Protein AF-A0A9X2S427-F1 (afdb_monomer)

Radius of gyration: 18.19 Å; Cα contacts (8 Å, |Δi|>4): 62; chains: 1; bounding box: 43×26×56 Å

Sequence (117 aa):
MFERLLYLNNIIGIVLLGLLGSIPMTELGMVVDIMRPLLVWDNPQKAMKENLNVFFSMGIGLAYISLISLIVYYCISRLRLNVNIIYFIVSTIFILSSYLIFVWLKKLCASQFINIE

Nearest PDB structures (foldseek):
  3lg7-assembly1_C  TM=3.483E-01  e=7.170E+00  synthetic construct
  6suf-assembly1_E  TM=2.689E-01  e=7.170E+00  Photorhabdus luminescens

Secondary structure (DSSP, 8-state):
-GGG--SHHHHHHHHHHHHHHHHHHHHHHHHHHHHS-----SSHHHHHHS-THHHHHHHHHHHHHHHHHHHHHHHHHTS---HHHHHHHHHHHHHHHHHHHHHHHHHHHHHHHHHH-

pLDDT: mean 90.56, std 10.52, range [47.44, 98.5]

Solvent-accessible surface area (backbone atoms only — not comparable to full-atom values): 6640 Å² total; per-residue (Å²): 128,78,86,74,61,86,42,72,70,48,53,53,50,51,52,53,46,51,57,48,48,44,52,38,49,50,50,51,34,50,45,42,41,66,76,58,64,81,81,83,64,98,45,77,60,48,64,73,75,65,43,61,51,59,59,54,27,50,52,53,43,50,53,53,54,48,53,52,49,51,52,52,48,44,39,49,76,74,67,62,55,56,68,72,57,51,52,53,54,52,48,50,50,32,55,52,47,28,55,53,50,52,60,49,43,54,53,50,52,56,55,48,53,65,75,71,108

Mean predicted aligned error: 5.17 Å

Structure (mmCIF, N/CA/C/O backbone):
data_AF-A0A9X2S427-F1
#
_entry.id   AF-A0A9X2S427-F1
#
loop_
_atom_site.group_PDB
_atom_site.id
_atom_site.type_symbol
_atom_site.label_atom_id
_atom_site.label_alt_id
_atom_site.label_comp_id
_atom_site.label_asym_id
_atom_site.label_entity_id
_atom_site.label_seq_id
_atom_site.pdbx_PDB_ins_code
_atom_site.Cartn_x
_atom_site.Cartn_y
_atom_site.Cartn_z
_atom_site.occupancy
_atom_site.B_iso_or_equiv
_atom_site.auth_seq_id
_atom_site.auth_comp_id
_atom_site.auth_asym_id
_atom_site.auth_atom_id
_atom_site.pdbx_PDB_model_num
ATOM 1 N N . MET A 1 1 ? -9.547 5.145 27.247 1.00 47.44 1 MET A N 1
ATOM 2 C CA . MET A 1 1 ? -9.904 4.838 25.837 1.00 47.44 1 MET A CA 1
ATOM 3 C C . MET A 1 1 ? -8.957 3.811 25.207 1.00 47.44 1 MET A C 1
ATOM 5 O O . MET A 1 1 ? -9.445 2.961 24.480 1.00 47.44 1 MET A O 1
ATOM 9 N N . PHE A 1 2 ? -7.651 3.832 25.521 1.00 48.06 2 PHE A N 1
ATOM 10 C CA . PHE A 1 2 ? -6.655 2.868 25.013 1.00 48.06 2 PHE A CA 1
ATOM 11 C C . PHE A 1 2 ? -6.786 1.437 25.579 1.00 48.06 2 PHE A C 1
ATOM 13 O O . PHE A 1 2 ? -6.459 0.469 24.904 1.00 48.06 2 PHE A O 1
ATOM 20 N N . GLU A 1 3 ? -7.330 1.275 26.787 1.00 51.69 3 GLU A N 1
ATOM 21 C CA . GLU A 1 3 ? -7.330 -0.027 27.482 1.00 51.69 3 GLU A CA 1
ATOM 22 C C . GLU A 1 3 ? -8.352 -1.059 26.965 1.00 51.69 3 GLU A C 1
ATOM 24 O O . GLU A 1 3 ? -8.326 -2.213 27.374 1.00 51.69 3 GLU A O 1
ATOM 29 N N . ARG A 1 4 ? -9.229 -0.694 26.016 1.00 56.25 4 ARG A N 1
ATOM 30 C CA . ARG A 1 4 ? -10.208 -1.623 25.408 1.00 56.25 4 ARG A CA 1
ATOM 31 C C . ARG A 1 4 ? -9.687 -2.373 24.169 1.00 56.25 4 ARG A C 1
ATOM 33 O O . ARG A 1 4 ? -10.463 -3.060 23.510 1.00 56.25 4 ARG A O 1
ATOM 40 N N . LEU A 1 5 ? -8.407 -2.238 23.813 1.00 56.97 5 LEU A N 1
ATOM 41 C CA . LEU A 1 5 ? -7.854 -2.783 22.563 1.00 56.97 5 LEU A CA 1
ATOM 42 C C . LEU A 1 5 ? -7.583 -4.301 22.590 1.00 56.97 5 LEU A C 1
ATOM 44 O O . LEU A 1 5 ? -7.510 -4.905 21.525 1.00 56.97 5 LEU A O 1
ATOM 48 N N . LEU A 1 6 ? -7.532 -4.940 23.763 1.00 61.59 6 LEU A N 1
ATOM 49 C CA . LEU A 1 6 ? -7.104 -6.339 23.943 1.00 61.59 6 LEU A CA 1
ATOM 50 C C . LEU A 1 6 ? -8.257 -7.364 23.997 1.00 61.59 6 LEU A C 1
ATOM 52 O O . LEU A 1 6 ? -8.223 -8.309 24.779 1.00 61.59 6 LEU A O 1
ATOM 56 N N . TYR A 1 7 ? -9.290 -7.200 23.169 1.00 78.50 7 TYR A N 1
ATOM 57 C CA . TYR A 1 7 ? -10.277 -8.267 22.956 1.00 78.50 7 TYR A CA 1
ATOM 58 C C . TYR A 1 7 ? -9.893 -9.107 21.738 1.00 78.50 7 TYR A C 1
ATOM 60 O O . TYR A 1 7 ? -9.413 -8.568 20.741 1.00 78.50 7 TYR A O 1
ATOM 68 N N . LEU A 1 8 ? -10.168 -10.415 21.786 1.00 81.81 8 LEU A N 1
ATOM 69 C CA . LEU A 1 8 ? -9.881 -11.354 20.693 1.00 81.81 8 LEU A CA 1
ATOM 70 C C . LEU A 1 8 ? -10.420 -10.860 19.337 1.00 81.81 8 LEU A C 1
ATOM 72 O O . LEU A 1 8 ? -9.729 -10.939 18.325 1.00 81.81 8 LEU A O 1
ATOM 76 N N . ASN A 1 9 ? -11.612 -10.255 19.333 1.00 81.75 9 ASN A N 1
ATOM 77 C CA . ASN A 1 9 ? -12.234 -9.693 18.131 1.00 81.75 9 ASN A CA 1
ATOM 78 C C . ASN A 1 9 ? -11.394 -8.576 17.487 1.00 81.75 9 ASN A C 1
ATOM 80 O O . ASN A 1 9 ? -11.335 -8.485 16.263 1.00 81.75 9 ASN A O 1
ATOM 84 N N . ASN A 1 10 ? -10.716 -7.749 18.290 1.00 86.75 10 ASN A N 1
ATOM 85 C CA . ASN A 1 10 ? -9.849 -6.690 17.773 1.00 86.75 10 ASN A CA 1
ATOM 86 C C . ASN A 1 10 ? -8.567 -7.273 17.180 1.00 86.75 10 ASN A C 1
ATOM 88 O O . ASN A 1 10 ? -8.123 -6.810 16.137 1.00 86.75 10 ASN A O 1
ATOM 92 N N . ILE A 1 11 ? -7.997 -8.306 17.809 1.00 89.00 11 ILE A N 1
ATOM 93 C CA . ILE A 1 11 ? -6.812 -8.999 17.284 1.00 89.00 11 ILE A CA 1
ATOM 94 C C . ILE A 1 11 ? -7.126 -9.581 15.905 1.00 89.00 11 ILE A C 1
ATOM 96 O O . ILE A 1 11 ? -6.397 -9.320 14.950 1.00 89.00 11 ILE A O 1
ATOM 100 N N . ILE A 1 12 ? -8.247 -10.296 15.779 1.00 90.31 12 ILE A N 1
ATOM 101 C CA . ILE A 1 12 ? -8.703 -10.850 14.497 1.00 90.31 12 ILE A CA 1
ATOM 102 C C . ILE A 1 12 ? -8.912 -9.727 13.474 1.00 90.31 12 ILE A C 1
ATOM 104 O O . ILE A 1 12 ? -8.424 -9.824 12.351 1.00 90.31 12 ILE A O 1
ATOM 108 N N . GLY A 1 1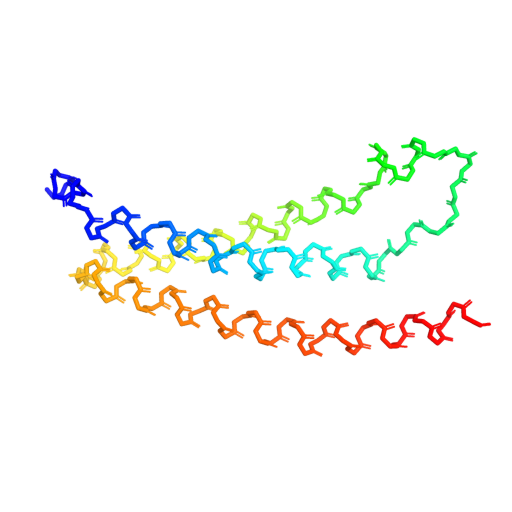3 ? -9.578 -8.636 13.866 1.00 90.62 13 GLY A N 1
ATOM 109 C CA . GLY A 1 13 ? -9.799 -7.482 12.993 1.00 90.62 13 GLY A CA 1
ATOM 110 C C . GLY A 1 13 ? -8.500 -6.854 12.482 1.00 90.62 13 GLY A C 1
ATOM 111 O O . GLY A 1 13 ? -8.381 -6.579 11.291 1.00 90.62 13 GLY A O 1
ATOM 112 N N . ILE A 1 14 ? -7.502 -6.680 13.350 1.00 91.50 14 ILE A N 1
ATOM 113 C CA . ILE A 1 14 ? -6.192 -6.120 12.988 1.00 91.50 14 ILE A CA 1
ATOM 114 C C . ILE A 1 14 ? -5.438 -7.058 12.043 1.00 91.50 14 ILE A C 1
ATOM 116 O O . ILE A 1 14 ? -4.876 -6.589 11.056 1.00 91.50 14 ILE A O 1
ATOM 120 N N . VAL A 1 15 ? -5.452 -8.370 12.301 1.00 94.25 15 VAL A N 1
ATOM 121 C CA . VAL A 1 15 ? -4.816 -9.360 11.417 1.00 94.25 15 VAL A CA 1
ATOM 122 C C . VAL A 1 15 ? -5.455 -9.328 10.029 1.00 94.25 15 VAL A C 1
ATOM 124 O O . VAL A 1 15 ? -4.744 -9.226 9.032 1.00 94.25 15 VAL A O 1
ATOM 127 N N . LEU A 1 16 ? -6.789 -9.346 9.952 1.00 95.56 16 LEU A N 1
ATOM 128 C CA . LEU A 1 16 ? -7.510 -9.281 8.678 1.00 95.56 16 LEU A CA 1
ATOM 129 C C . LEU A 1 16 ? -7.235 -7.975 7.929 1.00 95.56 16 LEU A C 1
ATOM 131 O O . LEU A 1 16 ? -7.013 -8.000 6.721 1.00 95.56 16 LEU A O 1
ATOM 135 N N . LEU A 1 17 ? -7.200 -6.840 8.630 1.00 95.75 17 LEU A N 1
ATOM 136 C CA . LEU A 1 17 ? -6.858 -5.554 8.025 1.00 95.75 17 LEU A CA 1
ATOM 137 C C . LEU A 1 17 ? -5.408 -5.502 7.544 1.00 95.75 17 LEU A C 1
ATOM 139 O O . LEU A 1 17 ? -5.161 -4.941 6.483 1.00 95.75 17 LEU A O 1
ATOM 143 N N . GLY A 1 18 ? -4.465 -6.093 8.278 1.00 95.69 18 GLY A N 1
ATOM 144 C CA . GLY A 1 18 ? -3.070 -6.198 7.852 1.00 95.69 18 GLY A CA 1
ATOM 145 C C . GLY A 1 18 ? -2.926 -7.014 6.567 1.00 95.69 18 GLY A C 1
ATOM 146 O O . GLY A 1 18 ? -2.253 -6.580 5.633 1.00 95.69 18 GLY A O 1
ATOM 147 N N . LEU A 1 19 ? -3.621 -8.152 6.483 1.00 97.31 19 LEU A N 1
ATOM 148 C CA . LEU A 1 19 ? -3.659 -8.974 5.272 1.00 97.31 19 LEU A CA 1
ATOM 149 C C . LEU A 1 19 ? -4.302 -8.223 4.100 1.00 97.31 19 LEU A C 1
ATOM 151 O O . LEU A 1 19 ? -3.713 -8.165 3.025 1.00 97.31 19 LEU A O 1
ATOM 155 N N . LEU A 1 20 ? -5.458 -7.588 4.304 1.00 97.56 20 LEU A N 1
ATOM 156 C CA . LEU A 1 20 ? -6.123 -6.805 3.258 1.00 97.56 20 LEU A CA 1
ATOM 157 C C . LEU A 1 20 ? -5.268 -5.624 2.787 1.00 97.56 20 LEU A C 1
ATOM 159 O O . LEU A 1 20 ? -5.141 -5.407 1.588 1.00 97.56 20 LEU A O 1
ATOM 163 N N . GLY A 1 21 ? -4.651 -4.890 3.714 1.00 97.25 21 GLY A N 1
ATOM 164 C CA . GLY A 1 21 ? -3.801 -3.741 3.404 1.00 97.25 21 GLY A CA 1
ATOM 165 C C . GLY A 1 21 ? -2.493 -4.108 2.707 1.00 97.25 21 GLY A C 1
ATOM 166 O O . GLY A 1 21 ? -1.924 -3.265 2.014 1.00 97.25 21 GLY A O 1
ATOM 167 N N . SER A 1 22 ? -2.034 -5.359 2.827 1.00 97.31 22 SER A N 1
ATOM 168 C CA . SER A 1 22 ? -0.852 -5.832 2.098 1.00 97.31 22 SER A CA 1
ATOM 169 C C . SER A 1 22 ? -1.078 -5.899 0.586 1.00 97.31 22 SER A C 1
ATOM 171 O O . SER A 1 22 ? -0.160 -5.602 -0.170 1.00 97.31 22 SER A O 1
ATOM 173 N N . ILE A 1 23 ? -2.303 -6.194 0.136 1.00 98.00 23 ILE A N 1
ATOM 174 C CA . ILE A 1 23 ? -2.636 -6.356 -1.287 1.00 98.00 23 ILE A CA 1
ATOM 175 C C . ILE A 1 23 ? -2.388 -5.065 -2.089 1.00 98.00 23 ILE A C 1
ATOM 177 O O . ILE A 1 23 ? -1.530 -5.089 -2.973 1.00 98.00 23 ILE A O 1
ATOM 181 N N . PRO A 1 24 ? -3.050 -3.922 -1.797 1.00 97.75 24 PRO A N 1
ATOM 182 C CA . PRO A 1 24 ? -2.828 -2.702 -2.573 1.00 97.75 24 PRO A CA 1
ATOM 183 C C . PRO A 1 24 ? -1.397 -2.174 -2.398 1.00 97.75 24 PRO A C 1
ATOM 185 O O . PRO A 1 24 ? -0.846 -1.574 -3.315 1.00 97.75 24 PRO A O 1
ATOM 188 N N . MET A 1 25 ? -0.761 -2.427 -1.249 1.00 97.25 25 MET A N 1
ATOM 189 C CA . MET A 1 25 ? 0.630 -2.043 -1.007 1.00 97.25 25 MET A CA 1
ATOM 190 C C . MET A 1 25 ? 1.599 -2.788 -1.934 1.00 97.25 25 MET A C 1
ATOM 192 O O . MET A 1 25 ? 2.489 -2.178 -2.527 1.00 97.25 25 MET A O 1
ATOM 196 N N . THR A 1 26 ? 1.413 -4.099 -2.091 1.00 97.12 26 THR A N 1
ATOM 197 C CA . THR A 1 26 ? 2.190 -4.913 -3.027 1.00 97.12 26 THR A CA 1
ATOM 198 C C . THR A 1 26 ? 1.927 -4.495 -4.470 1.00 97.12 26 THR A C 1
ATOM 200 O O . THR A 1 26 ? 2.877 -4.329 -5.231 1.00 97.12 26 THR A O 1
ATOM 203 N N . GLU A 1 27 ? 0.669 -4.261 -4.843 1.00 98.12 27 GLU A N 1
ATOM 204 C CA . GLU A 1 27 ? 0.315 -3.819 -6.194 1.00 98.12 27 GLU A CA 1
ATOM 205 C C . GLU A 1 27 ? 0.938 -2.461 -6.547 1.00 98.12 27 GLU A C 1
ATOM 207 O O . GLU A 1 27 ? 1.441 -2.301 -7.655 1.00 98.12 27 GLU A O 1
ATOM 212 N N . LEU A 1 28 ? 0.984 -1.500 -5.615 1.00 97.50 28 LEU A N 1
ATOM 213 C CA . LEU A 1 28 ? 1.685 -0.224 -5.824 1.00 97.50 28 LEU A CA 1
ATOM 214 C C . LEU A 1 28 ? 3.182 -0.423 -6.073 1.00 97.50 28 LEU A C 1
ATOM 216 O O . LEU A 1 28 ? 3.744 0.247 -6.937 1.00 97.50 28 LEU A O 1
ATOM 220 N N . GLY A 1 29 ? 3.822 -1.348 -5.354 1.00 96.25 29 GLY A N 1
ATOM 221 C CA . GLY A 1 29 ? 5.212 -1.720 -5.621 1.00 96.25 29 GLY A CA 1
ATOM 222 C C . GLY A 1 29 ? 5.385 -2.294 -7.028 1.00 96.25 29 GLY A C 1
ATOM 223 O O . GLY A 1 29 ? 6.245 -1.841 -7.781 1.00 96.25 29 GLY A O 1
ATOM 224 N N . MET A 1 30 ? 4.496 -3.208 -7.426 1.00 96.31 30 MET A N 1
ATOM 225 C CA . MET A 1 30 ? 4.514 -3.792 -8.768 1.00 96.31 30 MET A CA 1
ATOM 226 C C . MET A 1 30 ? 4.291 -2.743 -9.866 1.00 96.31 30 MET A C 1
ATOM 228 O O . MET A 1 30 ? 4.929 -2.818 -10.912 1.00 96.31 30 MET A O 1
ATOM 232 N N . VAL A 1 31 ? 3.431 -1.741 -9.645 1.00 96.50 31 VAL A N 1
ATOM 233 C CA . VAL A 1 31 ? 3.257 -0.616 -10.581 1.00 96.50 31 VAL A CA 1
ATOM 234 C C . VAL A 1 31 ? 4.595 0.077 -10.841 1.00 96.50 31 VAL A C 1
ATOM 236 O O . VAL A 1 31 ? 4.938 0.312 -11.998 1.00 96.50 31 VAL A O 1
ATOM 239 N N . VAL A 1 32 ? 5.358 0.394 -9.791 1.00 95.31 32 VAL A N 1
ATOM 240 C CA . VAL A 1 32 ? 6.675 1.038 -9.934 1.00 95.31 32 VAL A CA 1
ATOM 241 C C . VAL A 1 32 ? 7.621 0.152 -10.734 1.00 95.31 32 VAL A C 1
ATOM 243 O O . VAL A 1 32 ? 8.276 0.641 -11.656 1.00 95.31 32 VAL A O 1
ATOM 246 N N . ASP A 1 33 ? 7.650 -1.142 -10.419 1.00 93.56 33 ASP A N 1
ATOM 247 C CA . ASP A 1 33 ? 8.515 -2.107 -11.093 1.00 93.56 33 ASP A CA 1
ATOM 248 C C . ASP A 1 33 ? 8.210 -2.219 -12.591 1.00 93.56 33 ASP A C 1
ATOM 250 O O . ASP A 1 33 ? 9.131 -2.241 -13.407 1.00 93.56 33 ASP A O 1
ATOM 254 N N . ILE A 1 34 ? 6.929 -2.217 -12.972 1.00 93.38 34 ILE A N 1
ATOM 255 C CA . ILE A 1 34 ? 6.499 -2.279 -14.377 1.00 93.38 34 ILE A CA 1
ATOM 256 C C . ILE A 1 34 ? 6.768 -0.961 -15.108 1.00 93.38 34 ILE A C 1
ATOM 258 O O . ILE A 1 34 ? 7.120 -0.977 -16.284 1.00 93.38 34 ILE A O 1
ATOM 262 N N . MET A 1 35 ? 6.602 0.184 -14.442 1.00 90.94 35 MET A N 1
ATOM 263 C CA . MET A 1 35 ? 6.829 1.500 -15.052 1.00 90.94 35 MET A CA 1
ATOM 264 C C . MET A 1 35 ? 8.314 1.807 -15.282 1.00 90.94 35 MET A C 1
ATOM 266 O O . MET A 1 35 ? 8.642 2.622 -16.145 1.00 90.94 35 MET A O 1
ATOM 270 N N . ARG A 1 36 ? 9.217 1.199 -14.505 1.00 87.88 36 ARG A N 1
ATOM 271 C CA . ARG A 1 36 ? 10.674 1.352 -14.637 1.00 87.88 36 ARG A CA 1
ATOM 272 C C . ARG A 1 36 ? 11.361 -0.013 -14.597 1.00 87.88 36 ARG A C 1
ATOM 274 O O . ARG A 1 36 ? 12.093 -0.302 -13.649 1.00 87.88 36 ARG A O 1
ATOM 281 N N . PRO A 1 37 ? 11.147 -0.868 -15.605 1.00 85.31 37 PRO A N 1
ATOM 282 C CA . PRO A 1 37 ? 11.687 -2.211 -15.573 1.00 85.31 37 PRO A CA 1
ATOM 283 C C . PRO A 1 37 ? 13.202 -2.140 -15.776 1.00 85.31 37 PRO A C 1
ATOM 285 O O . PRO A 1 37 ? 13.701 -1.676 -16.802 1.00 85.31 37 PRO A O 1
ATOM 288 N N . LEU A 1 38 ? 13.956 -2.594 -14.781 1.00 85.81 38 LEU A N 1
ATOM 289 C CA . LEU A 1 38 ? 15.402 -2.726 -14.891 1.00 85.81 38 LEU A CA 1
ATOM 290 C C . LEU A 1 38 ? 15.685 -4.040 -15.619 1.00 85.81 38 LEU A C 1
ATOM 292 O O . LEU A 1 38 ? 15.848 -5.040 -14.948 1.00 85.81 38 LEU A O 1
ATOM 296 N N . LEU A 1 39 ? 15.669 -4.054 -16.958 1.00 84.44 39 LEU A N 1
ATOM 297 C CA . LEU A 1 39 ? 15.845 -5.273 -17.779 1.00 84.44 39 LEU A CA 1
ATOM 298 C C . LEU A 1 39 ? 17.306 -5.574 -18.132 1.00 84.44 39 LEU A C 1
ATOM 300 O O . LEU A 1 39 ? 17.657 -6.714 -18.421 1.00 84.44 39 LEU A O 1
ATOM 304 N N . VAL A 1 40 ? 18.152 -4.544 -18.133 1.00 84.19 40 VAL A N 1
ATOM 305 C CA . VAL A 1 40 ? 19.569 -4.655 -18.483 1.00 84.19 40 VAL A CA 1
ATOM 306 C C . VAL A 1 40 ? 20.391 -4.442 -17.223 1.00 84.19 40 VAL A C 1
ATOM 308 O O . VAL A 1 40 ? 20.397 -3.354 -16.641 1.00 84.19 40 VAL A O 1
ATOM 311 N N . TRP A 1 41 ? 21.091 -5.486 -16.795 1.00 88.06 41 TRP A N 1
ATOM 312 C CA . TRP A 1 41 ? 21.975 -5.445 -15.639 1.00 88.06 41 TRP A CA 1
ATOM 313 C C . TRP A 1 41 ? 23.256 -6.233 -15.907 1.00 88.06 41 TRP A C 1
ATOM 315 O O . TRP A 1 41 ? 23.231 -7.324 -16.469 1.00 88.06 41 TRP A O 1
ATOM 325 N N . ASP A 1 42 ? 24.385 -5.680 -15.465 1.00 88.00 42 ASP A N 1
ATOM 326 C CA . ASP A 1 42 ? 25.710 -6.259 -15.725 1.00 88.00 42 ASP A CA 1
ATOM 327 C C . ASP A 1 42 ? 26.019 -7.435 -14.789 1.00 88.00 42 ASP A C 1
ATOM 329 O O . ASP A 1 42 ? 26.788 -8.335 -15.116 1.00 88.00 42 ASP A O 1
ATOM 333 N N . ASN A 1 43 ? 25.413 -7.436 -13.598 1.00 90.00 43 ASN A N 1
ATOM 334 C CA . ASN A 1 43 ? 25.505 -8.526 -12.638 1.00 90.00 43 ASN A CA 1
ATOM 335 C C . ASN A 1 43 ? 24.137 -8.736 -11.951 1.00 90.00 43 ASN A C 1
ATOM 337 O O . ASN A 1 43 ? 23.334 -7.802 -11.872 1.00 90.00 43 ASN A O 1
ATOM 341 N N . PRO A 1 44 ? 23.864 -9.932 -11.405 1.00 84.19 44 PRO A N 1
ATOM 342 C CA . PRO A 1 44 ? 22.576 -10.238 -10.777 1.00 84.19 44 PRO A CA 1
ATOM 343 C C . PRO A 1 44 ? 22.320 -9.463 -9.472 1.00 84.19 44 PRO A C 1
ATOM 345 O O . PRO A 1 44 ? 21.175 -9.250 -9.083 1.00 84.19 44 PRO A O 1
ATOM 348 N N . GLN A 1 45 ? 23.369 -9.012 -8.780 1.00 85.94 45 GLN A N 1
ATOM 349 C CA . GLN A 1 45 ? 23.242 -8.187 -7.578 1.00 85.94 45 GLN A CA 1
ATOM 350 C C . GLN A 1 45 ? 22.715 -6.782 -7.887 1.00 85.94 45 GLN A C 1
ATOM 352 O O . GLN A 1 45 ? 21.985 -6.242 -7.063 1.00 85.94 45 GLN A O 1
ATOM 357 N N . LYS A 1 46 ? 23.015 -6.210 -9.059 1.00 85.38 46 LYS A N 1
ATOM 358 C CA . LYS A 1 46 ? 22.525 -4.890 -9.489 1.00 85.38 46 LYS A CA 1
ATOM 359 C C . LYS A 1 46 ? 20.998 -4.863 -9.555 1.00 85.38 46 LYS A C 1
ATOM 361 O O . LYS A 1 46 ? 20.374 -3.947 -9.030 1.00 85.38 46 LYS A O 1
ATOM 366 N N . ALA A 1 47 ? 20.399 -5.925 -10.096 1.00 78.44 47 ALA A 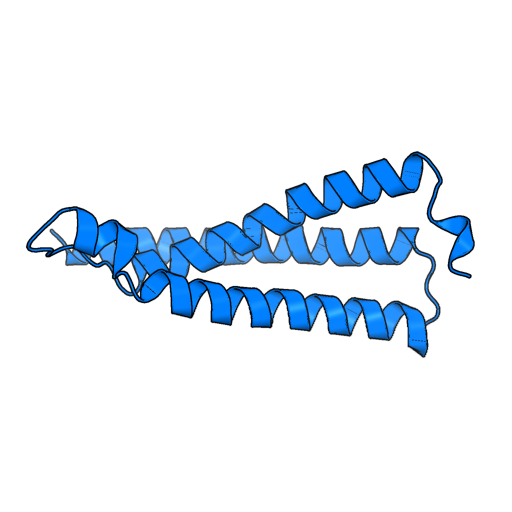N 1
ATOM 367 C CA . ALA A 1 47 ? 18.948 -6.074 -10.174 1.00 78.44 47 ALA A CA 1
ATOM 368 C C . ALA A 1 47 ? 18.262 -6.160 -8.797 1.00 78.44 47 ALA A C 1
ATOM 370 O O . ALA A 1 47 ? 17.119 -5.732 -8.653 1.00 78.44 47 ALA A O 1
ATOM 371 N N . MET A 1 48 ? 18.951 -6.693 -7.780 1.00 79.00 48 MET A N 1
ATOM 372 C CA . MET A 1 48 ? 18.358 -6.962 -6.464 1.00 79.00 48 MET A CA 1
A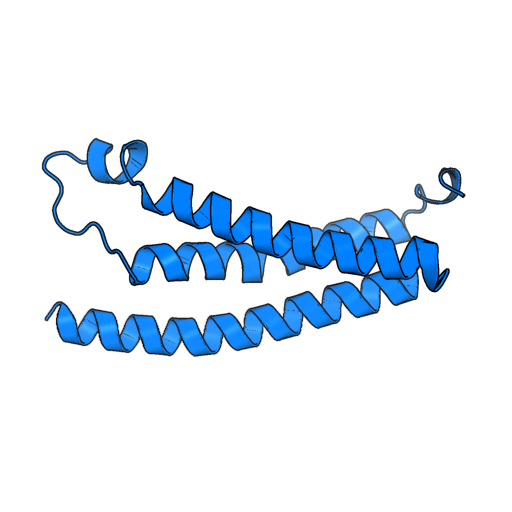TOM 373 C C . MET A 1 48 ? 18.716 -5.927 -5.386 1.00 79.00 48 MET A C 1
ATOM 375 O O . MET A 1 48 ? 17.895 -5.643 -4.520 1.00 79.00 48 MET A O 1
ATOM 379 N N . LYS A 1 49 ? 19.936 -5.378 -5.398 1.00 81.19 49 LYS A N 1
ATOM 380 C CA . LYS A 1 49 ? 20.465 -4.497 -4.339 1.00 81.19 49 LYS A CA 1
ATOM 381 C C . LYS A 1 49 ? 20.556 -3.029 -4.742 1.00 81.19 49 LYS A C 1
ATOM 383 O O . LYS A 1 49 ? 20.494 -2.172 -3.870 1.00 81.19 49 LYS A O 1
ATOM 388 N N . GLU A 1 50 ? 20.697 -2.739 -6.033 1.00 82.94 50 GLU A N 1
ATOM 389 C CA . GLU A 1 50 ? 20.851 -1.369 -6.548 1.00 82.94 50 GLU A CA 1
ATOM 390 C C . GLU A 1 50 ? 19.593 -0.868 -7.270 1.00 82.94 50 GLU A C 1
ATOM 392 O O . GLU A 1 50 ? 19.598 0.192 -7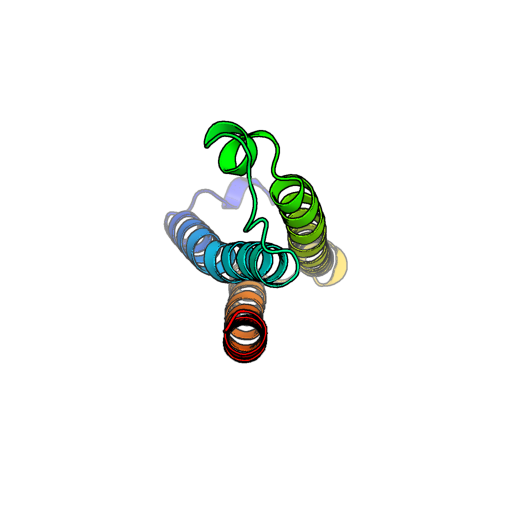.895 1.00 82.94 50 GLU A O 1
ATOM 397 N N . ASN A 1 51 ? 18.490 -1.615 -7.181 1.00 89.06 51 ASN A N 1
ATOM 398 C CA . ASN A 1 51 ? 17.249 -1.238 -7.829 1.00 89.06 51 ASN A CA 1
ATOM 399 C C . ASN A 1 51 ? 16.561 -0.083 -7.083 1.00 89.06 51 ASN A C 1
ATOM 401 O O . ASN A 1 51 ? 15.889 -0.276 -6.065 1.00 89.06 51 ASN A O 1
ATOM 405 N N . LEU A 1 52 ? 16.695 1.128 -7.631 1.00 90.50 52 LEU A N 1
ATOM 406 C CA . LEU A 1 52 ? 16.050 2.335 -7.108 1.00 90.50 52 LEU A CA 1
ATOM 407 C C . LEU A 1 52 ? 14.516 2.252 -7.099 1.00 90.50 52 LEU A C 1
ATOM 409 O O . LEU A 1 52 ? 13.888 3.029 -6.378 1.00 90.50 52 LEU A O 1
ATOM 413 N N . ASN A 1 53 ? 13.900 1.308 -7.821 1.00 93.50 53 ASN A N 1
ATOM 414 C CA . ASN A 1 53 ? 12.459 1.071 -7.735 1.00 93.50 53 ASN A CA 1
ATOM 415 C C . ASN A 1 53 ? 12.029 0.778 -6.300 1.00 93.50 53 ASN A C 1
ATOM 417 O O . ASN A 1 53 ? 10.997 1.283 -5.881 1.00 93.50 53 ASN A O 1
ATOM 421 N N . VAL A 1 54 ? 12.845 0.074 -5.505 1.00 91.25 54 VAL A N 1
ATOM 422 C CA . VAL A 1 54 ? 12.532 -0.200 -4.092 1.00 91.25 54 VAL A CA 1
ATOM 423 C C . VAL A 1 54 ? 12.356 1.103 -3.310 1.00 91.25 54 VAL A C 1
ATOM 425 O O . VAL A 1 54 ? 11.390 1.246 -2.565 1.00 91.25 54 VAL A O 1
ATOM 428 N N . PHE A 1 55 ? 13.234 2.088 -3.521 1.00 93.38 55 PHE A N 1
ATOM 429 C CA . PHE A 1 55 ? 13.134 3.395 -2.869 1.00 93.38 55 PHE A CA 1
ATOM 430 C C . PHE A 1 55 ? 11.859 4.147 -3.281 1.00 93.38 55 PHE A C 1
ATOM 432 O O . PHE A 1 55 ? 11.151 4.688 -2.429 1.00 93.38 55 PHE A O 1
ATOM 439 N N . PHE A 1 56 ? 11.519 4.142 -4.574 1.00 94.06 56 PHE A N 1
ATOM 440 C CA . PHE A 1 56 ? 10.282 4.762 -5.059 1.00 94.06 56 PHE A CA 1
ATOM 441 C C . PHE A 1 56 ? 9.028 4.046 -4.538 1.00 94.06 56 PHE A C 1
ATOM 443 O O . PHE A 1 56 ? 8.093 4.710 -4.087 1.00 94.06 56 PHE A O 1
ATOM 450 N N . SER A 1 57 ? 9.030 2.713 -4.515 1.00 94.94 57 SER A N 1
ATOM 451 C CA . SER A 1 57 ? 7.962 1.884 -3.951 1.00 94.9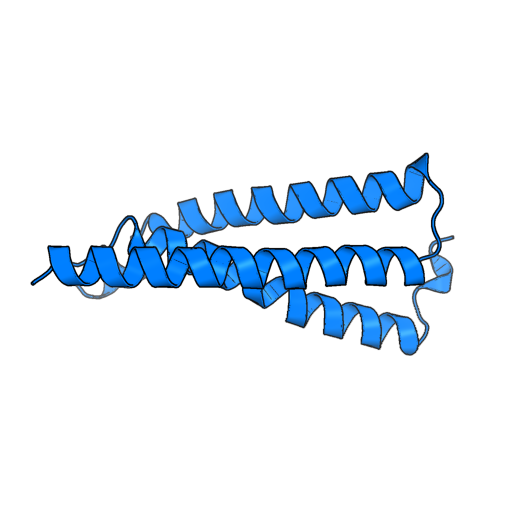4 57 SER A CA 1
ATOM 452 C C . SER A 1 57 ? 7.769 2.152 -2.461 1.00 94.94 57 SER A C 1
ATOM 454 O O . SER A 1 57 ? 6.635 2.292 -2.006 1.00 94.94 57 SER A O 1
ATOM 456 N N . MET A 1 58 ? 8.856 2.321 -1.700 1.00 94.75 58 MET A N 1
ATOM 457 C CA . MET A 1 58 ? 8.786 2.745 -0.299 1.00 94.75 58 MET A CA 1
ATOM 458 C C . MET A 1 58 ? 8.156 4.133 -0.159 1.00 94.75 58 MET A C 1
ATOM 460 O O . MET A 1 58 ? 7.285 4.314 0.688 1.00 94.75 58 MET A O 1
ATOM 464 N N . GLY A 1 59 ? 8.548 5.104 -0.988 1.00 96.94 59 GLY A N 1
ATOM 465 C CA . GLY A 1 59 ? 7.984 6.456 -0.961 1.00 96.94 59 GLY A CA 1
ATOM 466 C C . GLY A 1 59 ? 6.480 6.485 -1.253 1.00 96.94 59 GLY A C 1
ATOM 467 O O . GLY A 1 59 ? 5.711 7.095 -0.509 1.00 96.94 59 GLY A O 1
ATOM 468 N N . ILE A 1 60 ? 6.042 5.775 -2.296 1.00 97.00 60 ILE A N 1
ATOM 469 C CA . ILE A 1 60 ? 4.621 5.655 -2.660 1.00 97.00 60 ILE A CA 1
ATOM 470 C C . ILE A 1 60 ? 3.845 4.913 -1.571 1.00 97.00 60 ILE A C 1
ATOM 472 O O . ILE A 1 60 ? 2.769 5.352 -1.163 1.00 97.00 60 ILE A O 1
ATOM 476 N N . GLY A 1 61 ? 4.411 3.829 -1.049 1.00 96.62 61 GLY A N 1
ATOM 477 C CA . GLY A 1 61 ? 3.819 3.066 0.037 1.00 96.62 61 GLY A CA 1
ATOM 478 C C . GLY A 1 61 ? 3.654 3.875 1.327 1.00 96.62 61 GLY A C 1
ATOM 479 O O . GLY A 1 61 ? 2.599 3.837 1.962 1.00 96.62 61 GLY A O 1
ATOM 480 N N . LEU A 1 62 ? 4.663 4.673 1.689 1.00 97.50 62 LEU A N 1
ATOM 481 C CA . LEU A 1 62 ? 4.598 5.600 2.820 1.00 97.50 62 LEU A CA 1
ATOM 482 C C . LEU A 1 62 ? 3.510 6.652 2.621 1.00 97.50 62 LEU A C 1
ATOM 484 O O . LEU A 1 62 ? 2.760 6.926 3.557 1.00 97.50 62 LEU A O 1
ATOM 488 N N . ALA A 1 63 ? 3.391 7.220 1.420 1.00 97.81 63 ALA A N 1
ATOM 489 C CA . ALA A 1 63 ? 2.338 8.180 1.107 1.00 97.81 63 ALA A CA 1
ATOM 490 C C . ALA A 1 63 ? 0.941 7.547 1.239 1.00 97.81 63 ALA A C 1
ATOM 492 O O . ALA A 1 63 ? 0.054 8.131 1.863 1.00 97.81 63 ALA A O 1
ATOM 493 N N . TYR A 1 64 ? 0.765 6.326 0.728 1.00 97.62 64 TYR A N 1
ATOM 494 C CA . TYR A 1 64 ? -0.491 5.582 0.810 1.00 97.62 64 TYR A CA 1
ATOM 495 C C . TYR A 1 64 ? -0.897 5.274 2.261 1.00 97.62 64 TYR A C 1
ATOM 497 O O . TYR A 1 64 ? -2.003 5.617 2.687 1.00 97.62 64 TYR A O 1
ATOM 505 N N . ILE A 1 65 ? 0.014 4.715 3.065 1.00 96.31 65 ILE A N 1
ATOM 506 C CA . ILE A 1 65 ? -0.242 4.428 4.486 1.00 96.31 65 ILE A CA 1
ATOM 507 C C . ILE A 1 65 ? -0.474 5.719 5.279 1.00 96.31 65 ILE A C 1
ATOM 509 O O . ILE A 1 65 ? -1.330 5.750 6.166 1.00 96.31 65 ILE A O 1
ATOM 513 N N . SER A 1 66 ? 0.241 6.799 4.957 1.00 97.56 66 SER A N 1
ATOM 514 C CA . SER A 1 66 ? 0.058 8.101 5.607 1.00 97.56 66 SER A CA 1
ATOM 515 C C . SER A 1 66 ? -1.332 8.676 5.335 1.00 97.56 66 SER A C 1
ATOM 517 O O . SER A 1 66 ? -1.976 9.169 6.260 1.00 97.56 66 SER A O 1
ATOM 519 N N . LEU A 1 67 ? -1.846 8.546 4.107 1.00 97.81 67 LEU A N 1
ATOM 520 C CA . LEU A 1 67 ? -3.209 8.958 3.763 1.00 97.81 67 LEU A CA 1
ATOM 521 C C . LEU A 1 67 ? -4.254 8.171 4.565 1.00 97.81 67 LEU A C 1
ATOM 523 O O . LEU A 1 67 ? -5.157 8.765 5.154 1.00 97.81 67 LEU A O 1
ATOM 527 N N . ILE A 1 68 ? -4.106 6.848 4.654 1.00 97.38 68 ILE A N 1
ATOM 528 C CA . ILE A 1 68 ? -4.996 6.003 5.464 1.00 97.38 68 ILE A CA 1
ATOM 529 C C . ILE A 1 68 ? -4.918 6.392 6.941 1.00 97.38 68 ILE A C 1
ATOM 531 O O . ILE A 1 68 ? -5.945 6.518 7.607 1.00 97.38 68 ILE A O 1
ATOM 535 N N . SER A 1 69 ? -3.712 6.638 7.450 1.00 96.06 69 SER A N 1
ATOM 536 C CA . SER A 1 69 ? -3.490 7.038 8.841 1.00 96.06 69 SER A CA 1
ATOM 537 C C . SER A 1 69 ? -4.162 8.375 9.160 1.00 96.06 69 SER A C 1
ATOM 539 O O . SER A 1 69 ? -4.768 8.512 10.221 1.00 96.06 69 SER A O 1
ATOM 541 N N . LEU A 1 70 ? -4.134 9.338 8.232 1.00 97.56 70 LEU A N 1
ATOM 542 C CA . LEU A 1 70 ? -4.852 10.610 8.362 1.00 97.56 70 LEU A CA 1
ATOM 543 C C . LEU A 1 70 ? -6.372 10.416 8.394 1.00 97.56 70 LEU A C 1
ATOM 545 O O . LEU A 1 70 ? -7.044 11.043 9.215 1.00 97.56 70 LEU A O 1
ATOM 549 N N . ILE A 1 71 ? -6.917 9.531 7.553 1.00 96.56 71 ILE A N 1
ATOM 550 C CA . ILE A 1 71 ? -8.350 9.194 7.557 1.00 96.56 71 ILE A CA 1
ATOM 551 C C . ILE A 1 71 ? -8.741 8.587 8.907 1.00 96.56 71 ILE A C 1
ATOM 553 O O . ILE A 1 71 ? -9.687 9.052 9.543 1.00 96.56 71 ILE A O 1
ATOM 557 N N . VAL A 1 72 ? -7.986 7.596 9.386 1.00 95.75 72 VAL A N 1
ATOM 558 C CA . VAL A 1 72 ? -8.230 6.950 10.684 1.00 95.75 72 VAL A CA 1
ATOM 559 C C . VAL A 1 72 ? -8.134 7.962 11.825 1.00 95.75 72 VAL A C 1
ATOM 561 O O . VAL A 1 72 ? -9.027 8.015 12.673 1.00 95.75 72 VAL A O 1
ATOM 564 N N . TYR A 1 73 ? -7.102 8.809 11.828 1.00 95.94 73 TYR A N 1
ATOM 565 C CA . TYR A 1 73 ? -6.944 9.884 12.805 1.00 95.94 73 TYR A CA 1
ATOM 566 C C . TYR A 1 73 ? -8.160 10.817 12.813 1.00 95.94 73 TYR A C 1
ATOM 568 O O . TYR A 1 73 ? -8.719 11.098 13.873 1.00 95.94 73 TYR A O 1
ATOM 576 N N . TYR A 1 74 ? -8.633 11.247 11.642 1.00 95.81 74 TYR A N 1
ATOM 577 C CA . TYR A 1 74 ? -9.813 12.101 11.531 1.00 95.81 74 TYR A CA 1
ATOM 578 C C . TYR A 1 74 ? -11.083 11.410 12.059 1.00 95.81 74 TYR A C 1
ATOM 580 O O . TYR A 1 74 ? -11.834 12.004 12.841 1.00 95.81 74 TYR A O 1
ATOM 588 N N . CYS A 1 75 ? -11.299 10.138 11.709 1.00 94.31 75 CYS A N 1
ATOM 589 C CA . CYS A 1 75 ? -12.422 9.333 12.196 1.00 94.31 75 CYS A CA 1
ATOM 590 C C . CYS A 1 75 ? -12.440 9.203 13.728 1.00 94.31 75 CYS A C 1
ATOM 592 O O . CYS A 1 75 ? -13.510 9.267 14.336 1.00 94.31 75 CYS A O 1
ATOM 594 N N . ILE A 1 76 ? -11.271 9.052 14.357 1.00 92.69 76 ILE A N 1
ATOM 595 C CA . ILE A 1 76 ? -11.146 8.932 15.815 1.00 92.69 76 ILE A CA 1
ATOM 596 C C . ILE A 1 76 ? -11.282 10.302 16.488 1.00 92.69 76 ILE A C 1
ATOM 598 O O . ILE A 1 76 ? -12.091 10.469 17.400 1.00 92.69 76 ILE A O 1
ATOM 602 N N . SER A 1 77 ? -10.503 11.294 16.056 1.00 91.69 77 SER A N 1
ATOM 603 C CA . SER A 1 77 ? -10.362 12.567 16.767 1.00 91.69 77 SER A CA 1
ATOM 604 C C . SER A 1 77 ? -11.508 13.543 16.519 1.00 91.69 77 SER A C 1
ATOM 606 O O . SER A 1 77 ? -11.875 14.286 17.430 1.00 91.69 77 SER A O 1
ATOM 608 N N . ARG A 1 78 ? -12.075 13.573 15.306 1.00 92.81 78 ARG A N 1
ATOM 609 C CA . ARG A 1 78 ? -13.139 14.522 14.939 1.00 92.81 78 ARG A CA 1
ATOM 610 C C . ARG A 1 78 ? -14.519 13.891 15.004 1.00 92.81 78 ARG A C 1
ATOM 612 O O . ARG A 1 78 ? -15.406 14.459 15.629 1.00 92.81 78 ARG A O 1
ATOM 619 N N . LEU A 1 79 ? -14.679 12.715 14.403 1.00 91.06 79 LEU A N 1
ATOM 620 C CA . LEU A 1 79 ? -15.980 12.050 14.294 1.00 91.06 79 LEU A CA 1
ATOM 621 C C . LEU A 1 79 ? -16.296 11.123 15.480 1.00 91.06 79 LEU A C 1
ATOM 623 O O . LEU A 1 79 ? -17.450 10.742 15.650 1.00 91.06 79 LEU A O 1
ATOM 627 N N . ARG A 1 80 ? -15.292 10.777 16.304 1.00 91.19 80 ARG A N 1
ATOM 628 C CA . ARG A 1 80 ? -15.414 9.878 17.471 1.00 91.19 80 ARG A CA 1
ATOM 629 C C . ARG A 1 80 ? -16.124 8.560 17.137 1.00 91.19 80 ARG A C 1
ATOM 631 O O . ARG A 1 80 ? -16.931 8.062 17.920 1.00 91.19 80 ARG A O 1
ATOM 638 N N . LEU A 1 81 ? -15.833 8.006 15.959 1.00 90.94 81 LEU A N 1
ATOM 639 C CA . LEU A 1 81 ? -16.476 6.785 15.478 1.00 90.94 81 LEU A CA 1
ATOM 640 C C . LEU A 1 81 ? -16.063 5.561 16.300 1.00 90.94 81 LEU A C 1
ATOM 642 O O . LEU A 1 81 ? -14.947 5.469 16.813 1.00 90.94 81 LEU A O 1
ATOM 646 N N . ASN A 1 82 ? -16.964 4.580 16.364 1.00 89.94 82 ASN A N 1
ATOM 647 C CA . ASN A 1 82 ? -16.670 3.275 16.946 1.00 89.94 82 ASN A CA 1
ATOM 648 C C . ASN A 1 82 ? -15.613 2.529 16.120 1.00 89.94 82 ASN A C 1
ATOM 650 O O . ASN A 1 82 ? -15.635 2.567 14.889 1.00 89.94 82 ASN A O 1
ATOM 654 N N . VAL A 1 83 ? -14.752 1.763 16.795 1.00 87.56 83 VAL A N 1
ATOM 655 C CA . VAL A 1 83 ? -13.652 1.007 16.165 1.00 87.56 83 VAL A CA 1
ATOM 656 C C . VAL A 1 83 ? -14.150 0.067 15.061 1.00 87.56 83 VAL A C 1
ATOM 658 O O . VAL A 1 83 ? -13.556 0.024 13.990 1.00 87.56 83 VAL A O 1
ATOM 661 N N . ASN A 1 84 ? -15.290 -0.602 15.258 1.00 89.69 84 ASN A N 1
ATOM 662 C CA . ASN A 1 84 ? -15.877 -1.486 14.241 1.00 89.69 84 ASN A CA 1
ATOM 663 C C . ASN A 1 84 ? -16.229 -0.741 12.941 1.00 89.69 84 ASN A C 1
ATOM 665 O O . ASN A 1 84 ? -16.042 -1.275 11.851 1.00 89.69 84 ASN A O 1
ATOM 669 N N . ILE A 1 85 ? -16.709 0.503 13.050 1.00 92.06 85 ILE A N 1
ATOM 670 C CA . ILE A 1 85 ? -17.023 1.346 11.887 1.00 92.06 85 ILE A CA 1
ATOM 671 C C . ILE A 1 85 ? -15.725 1.746 11.182 1.00 92.06 85 ILE A C 1
ATOM 673 O O . ILE A 1 85 ? -15.656 1.719 9.958 1.00 92.06 85 ILE A O 1
ATOM 677 N N . ILE A 1 86 ? -14.674 2.059 11.942 1.00 94.00 86 ILE A N 1
ATOM 678 C CA . ILE A 1 86 ? -13.353 2.373 11.384 1.00 94.00 86 ILE A CA 1
ATOM 679 C C . ILE A 1 86 ? -12.790 1.161 10.631 1.00 94.00 86 ILE A C 1
ATOM 681 O O . ILE A 1 86 ? -12.325 1.318 9.506 1.00 94.00 86 ILE A O 1
ATOM 685 N N . TYR A 1 87 ? -12.887 -0.048 11.190 1.00 93.69 87 TYR A N 1
ATOM 686 C CA . TYR A 1 87 ? -12.482 -1.276 10.498 1.00 93.69 87 TYR A CA 1
ATOM 687 C C . TYR A 1 87 ? -13.248 -1.478 9.188 1.00 93.69 87 TYR A C 1
ATOM 689 O O . TYR A 1 87 ? -12.643 -1.818 8.171 1.00 93.69 87 TYR A O 1
ATOM 697 N N . PHE A 1 88 ? -14.556 -1.216 9.177 1.00 94.94 88 PHE A N 1
ATOM 698 C CA . PHE A 1 88 ? -15.365 -1.288 7.962 1.00 94.94 88 PHE A CA 1
ATOM 699 C C . PHE A 1 88 ? -14.940 -0.252 6.905 1.00 94.94 88 PHE A C 1
ATOM 701 O O . PHE A 1 88 ? -14.783 -0.589 5.734 1.00 94.94 88 PHE A O 1
ATOM 708 N N . ILE A 1 89 ? -14.686 0.996 7.309 1.00 96.56 89 ILE A N 1
ATOM 709 C CA . ILE A 1 89 ? -14.221 2.054 6.399 1.00 96.56 89 ILE A CA 1
ATOM 710 C C . ILE A 1 89 ? -12.859 1.685 5.798 1.00 96.56 89 ILE A C 1
ATOM 712 O O . ILE A 1 89 ? -12.695 1.716 4.581 1.00 96.56 89 ILE A O 1
ATOM 716 N N . VAL A 1 90 ? -11.890 1.302 6.633 1.00 97.25 90 VAL A N 1
ATOM 717 C CA . VAL A 1 90 ? -10.528 0.980 6.181 1.00 97.25 90 VAL A CA 1
ATOM 718 C C . VAL A 1 90 ? -10.517 -0.263 5.289 1.00 97.25 90 VAL A C 1
ATOM 720 O O . VAL A 1 90 ? -9.882 -0.243 4.240 1.00 97.25 90 VAL A O 1
ATOM 723 N N . SER A 1 91 ? -11.260 -1.316 5.643 1.00 97.38 91 SER A N 1
ATOM 724 C CA . SER A 1 91 ? -11.381 -2.508 4.786 1.00 97.38 91 SER A CA 1
ATOM 725 C C . SER A 1 91 ? -12.018 -2.186 3.434 1.00 97.38 91 SER A C 1
ATOM 727 O O . SER A 1 91 ? -11.531 -2.659 2.410 1.00 97.38 91 SER A O 1
ATOM 729 N N . THR A 1 92 ? -13.041 -1.326 3.404 1.00 98.00 92 THR A N 1
ATOM 730 C CA . THR A 1 92 ? -13.652 -0.855 2.152 1.00 98.00 92 THR A CA 1
ATOM 731 C C . THR A 1 92 ? -12.639 -0.102 1.290 1.00 98.00 92 THR A C 1
ATOM 733 O O . THR A 1 92 ? -12.544 -0.362 0.092 1.00 98.00 92 THR A O 1
ATOM 736 N N . ILE A 1 93 ? -11.839 0.789 1.888 1.00 98.19 93 ILE A N 1
ATOM 737 C CA . ILE A 1 93 ? -10.771 1.512 1.181 1.00 98.19 93 ILE A CA 1
ATOM 738 C C . ILE A 1 93 ? -9.745 0.533 0.608 1.00 98.19 93 ILE A C 1
ATOM 740 O O . ILE A 1 93 ? -9.406 0.652 -0.568 1.00 98.19 93 ILE A O 1
ATOM 744 N N . PHE A 1 94 ? -9.289 -0.448 1.393 1.00 98.31 94 PHE A N 1
ATOM 745 C CA . PHE A 1 94 ? -8.345 -1.456 0.913 1.00 98.31 94 PHE A CA 1
ATOM 746 C C . PHE A 1 94 ? -8.906 -2.222 -0.281 1.00 98.31 94 PHE A C 1
ATOM 748 O O . PHE A 1 94 ? -8.286 -2.190 -1.337 1.00 98.31 94 PHE A O 1
ATOM 755 N N . ILE A 1 95 ? -10.107 -2.793 -0.169 1.00 98.50 95 ILE A N 1
ATOM 756 C CA . ILE A 1 95 ? -10.742 -3.562 -1.251 1.00 98.50 95 ILE A CA 1
ATOM 757 C C . ILE A 1 95 ? -10.903 -2.719 -2.522 1.00 98.50 95 ILE A C 1
ATOM 759 O O . ILE A 1 95 ? -10.550 -3.171 -3.613 1.00 98.50 95 ILE A O 1
ATOM 763 N N . LEU A 1 96 ? -11.411 -1.489 -2.394 1.00 98.38 96 LEU A N 1
ATOM 764 C CA . LEU A 1 96 ? -11.594 -0.594 -3.537 1.00 98.38 96 LEU A CA 1
ATOM 765 C C . LEU A 1 96 ? -10.258 -0.231 -4.183 1.00 98.38 96 LEU A C 1
ATOM 767 O O . LEU A 1 96 ? -10.131 -0.298 -5.404 1.00 98.38 96 LEU A O 1
ATOM 771 N N . SER A 1 97 ? -9.259 0.131 -3.377 1.00 98.00 97 SER A N 1
ATOM 772 C CA . SER A 1 97 ? -7.938 0.475 -3.894 1.00 98.00 97 SER A CA 1
ATOM 773 C C . SER A 1 97 ? -7.267 -0.715 -4.576 1.00 98.00 97 SER A C 1
ATOM 775 O O . SER A 1 97 ? -6.784 -0.538 -5.688 1.00 98.00 97 SER A O 1
ATOM 777 N N . SER A 1 98 ? -7.334 -1.922 -4.002 1.00 98.12 98 SER A N 1
ATOM 778 C CA . SER A 1 98 ? -6.810 -3.136 -4.633 1.00 98.12 98 SER A CA 1
ATOM 779 C C . SER A 1 98 ? -7.463 -3.390 -5.982 1.00 98.12 98 SER A C 1
ATOM 781 O O . SER A 1 98 ? -6.794 -3.574 -6.989 1.00 98.12 98 SER A O 1
ATOM 783 N N . TYR A 1 99 ? -8.794 -3.324 -6.049 1.00 98.38 99 TYR A N 1
ATOM 784 C CA . TYR A 1 99 ? -9.493 -3.530 -7.313 1.00 98.38 99 TYR A CA 1
ATOM 785 C C . TYR A 1 99 ? -9.070 -2.511 -8.385 1.00 98.38 99 TYR A C 1
ATOM 787 O O . TYR A 1 99 ? -8.782 -2.885 -9.525 1.00 98.38 99 TYR A O 1
ATOM 795 N N . LEU A 1 100 ? -9.008 -1.224 -8.030 1.00 98.25 100 LEU A N 1
ATOM 796 C CA . LEU A 1 100 ? -8.636 -0.159 -8.962 1.00 98.25 100 LEU A CA 1
ATOM 797 C C . LEU A 1 100 ? -7.182 -0.282 -9.430 1.00 98.25 100 LEU A C 1
ATOM 799 O O . LEU A 1 100 ? -6.920 -0.184 -10.633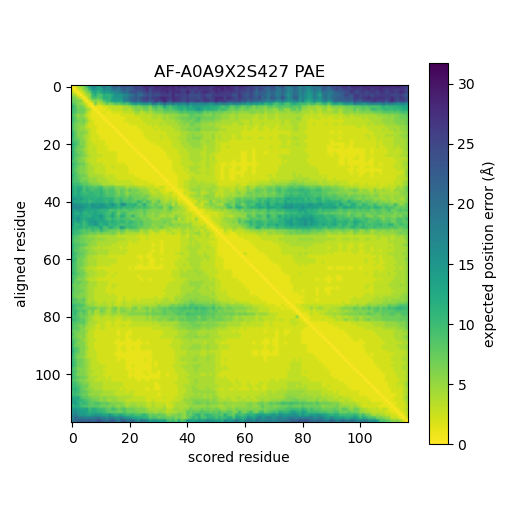 1.00 98.25 100 LEU A O 1
ATOM 803 N N . ILE A 1 101 ? -6.251 -0.518 -8.504 1.00 98.19 101 ILE A N 1
ATOM 804 C CA . ILE A 1 101 ? -4.826 -0.650 -8.812 1.00 98.19 101 ILE A CA 1
ATOM 805 C C . ILE A 1 101 ? -4.598 -1.915 -9.634 1.00 98.19 101 ILE A C 1
ATOM 807 O O . ILE A 1 101 ? -3.925 -1.835 -10.654 1.00 98.19 101 ILE A O 1
ATOM 811 N N . PHE A 1 102 ? -5.230 -3.042 -9.306 1.00 98.00 102 PHE A N 1
ATOM 812 C CA . PHE A 1 102 ? -5.152 -4.265 -10.105 1.00 98.00 102 PHE A CA 1
ATOM 813 C C . PHE A 1 102 ? -5.628 -4.068 -11.551 1.00 98.00 102 PHE A C 1
ATOM 815 O O . PHE A 1 102 ? -4.976 -4.510 -12.503 1.00 98.00 102 PHE A O 1
ATOM 822 N N . VAL A 1 103 ? -6.763 -3.388 -11.757 1.00 97.75 103 VAL A N 1
ATOM 823 C CA . VAL A 1 103 ? -7.264 -3.077 -13.107 1.00 97.75 103 VAL A CA 1
ATOM 824 C C . VAL A 1 103 ? -6.273 -2.201 -13.871 1.00 97.75 103 VAL A C 1
ATOM 826 O O . VAL A 1 103 ? -6.063 -2.419 -15.067 1.00 97.75 103 VAL A O 1
ATOM 8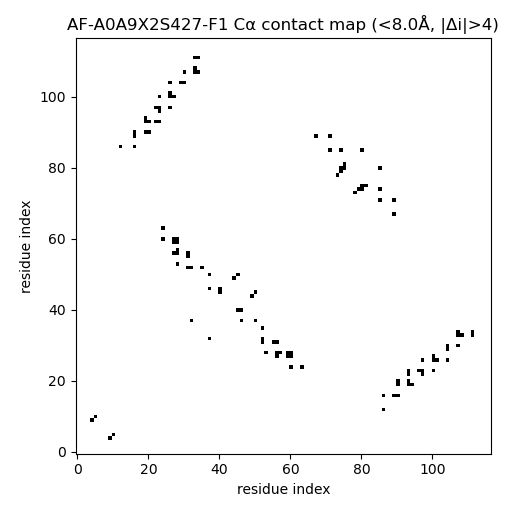29 N N . TRP A 1 104 ? -5.658 -1.227 -13.203 1.00 96.94 104 TRP A N 1
ATOM 830 C CA . TRP A 1 104 ? -4.645 -0.369 -13.808 1.00 96.94 104 TRP A CA 1
ATOM 831 C C . TRP A 1 104 ? -3.350 -1.131 -14.120 1.00 96.94 104 TRP A C 1
ATOM 833 O O . TRP A 1 104 ? -2.851 -1.049 -15.241 1.00 96.94 104 TRP A O 1
ATOM 843 N N . LEU A 1 105 ? -2.875 -1.953 -13.187 1.00 96.75 105 LEU A N 1
ATOM 844 C CA . LEU A 1 105 ? -1.683 -2.783 -13.314 1.00 96.75 105 LEU A CA 1
ATOM 845 C C . LEU A 1 105 ? -1.787 -3.746 -14.496 1.00 96.75 105 LEU A C 1
ATOM 847 O O . LEU A 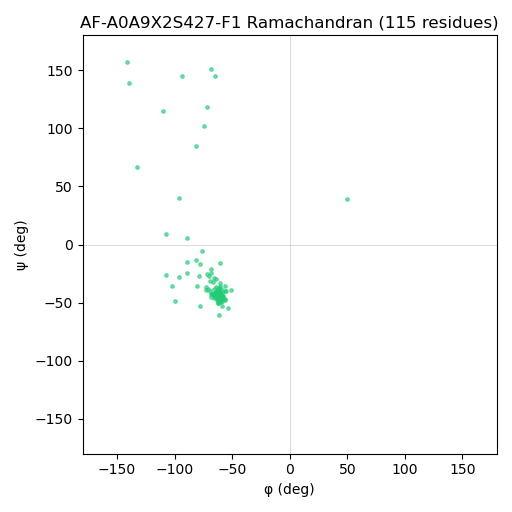1 105 ? -0.868 -3.817 -15.302 1.00 96.75 105 LEU A O 1
ATOM 851 N N . LYS A 1 106 ? -2.934 -4.412 -14.686 1.00 96.62 106 LYS A N 1
ATOM 852 C CA . LYS A 1 106 ? -3.157 -5.264 -15.867 1.00 96.62 106 LYS A CA 1
ATOM 853 C C . LYS A 1 106 ? -2.966 -4.512 -17.186 1.00 96.62 106 LYS A C 1
ATOM 855 O O . LYS A 1 106 ? -2.397 -5.067 -18.122 1.00 96.62 106 LYS A O 1
ATOM 860 N N . LYS A 1 107 ? -3.433 -3.262 -17.266 1.00 95.19 107 LYS A N 1
ATOM 861 C CA . LYS A 1 107 ? -3.259 -2.422 -18.462 1.00 95.19 107 LYS A CA 1
ATOM 862 C C . LYS A 1 107 ? -1.792 -2.037 -18.663 1.00 95.19 107 LYS A C 1
ATOM 864 O O . LYS A 1 107 ? -1.310 -2.102 -19.789 1.00 95.19 107 LYS A O 1
ATOM 869 N N . LEU A 1 108 ? -1.094 -1.673 -17.583 1.00 94.38 108 LEU A N 1
ATOM 870 C CA . LEU A 1 108 ? 0.333 -1.344 -17.622 1.00 94.38 108 LEU A CA 1
ATOM 871 C C . LEU A 1 108 ? 1.176 -2.541 -18.061 1.00 94.38 108 LEU A C 1
ATOM 873 O O . LEU A 1 108 ? 1.976 -2.393 -18.977 1.00 94.38 108 LEU A O 1
ATOM 877 N N . CYS A 1 109 ? 0.947 -3.724 -17.480 1.00 93.31 109 CYS A N 1
ATOM 878 C CA . CYS A 1 109 ? 1.622 -4.956 -17.885 1.00 93.31 109 CYS A CA 1
ATOM 879 C C . CYS A 1 109 ? 1.462 -5.196 -19.385 1.00 93.31 109 CYS A C 1
ATOM 881 O O . CYS A 1 109 ? 2.456 -5.331 -20.088 1.00 93.31 109 CYS A O 1
ATOM 883 N N . ALA A 1 110 ? 0.220 -5.212 -19.881 1.00 92.94 110 ALA A N 1
ATOM 884 C CA . ALA A 1 110 ? -0.054 -5.483 -21.290 1.00 92.94 110 ALA A CA 1
ATOM 885 C C . ALA A 1 110 ? 0.660 -4.489 -22.219 1.00 92.94 110 ALA A C 1
ATOM 887 O O . ALA A 1 110 ? 1.280 -4.898 -23.194 1.00 92.94 110 ALA A O 1
ATOM 888 N N . SER A 1 111 ? 0.623 -3.194 -21.889 1.00 90.62 111 SER A N 1
ATOM 889 C CA . SER A 1 111 ? 1.328 -2.174 -22.666 1.00 90.62 111 SER A CA 1
ATOM 890 C C . SER A 1 111 ? 2.843 -2.356 -22.625 1.00 90.62 111 SER A C 1
ATOM 892 O O . SER A 1 111 ? 3.502 -2.160 -23.640 1.00 90.62 111 SER A O 1
ATOM 894 N N . GLN A 1 112 ? 3.401 -2.691 -21.463 1.00 89.06 112 GLN A N 1
ATOM 895 C CA . GLN A 1 112 ? 4.842 -2.809 -21.297 1.00 89.06 112 GLN A CA 1
ATOM 896 C C . GLN A 1 112 ? 5.394 -4.044 -22.015 1.00 89.06 112 GLN A C 1
ATOM 898 O O . GLN A 1 112 ? 6.451 -3.944 -22.623 1.00 89.06 112 GLN A O 1
ATOM 903 N N . PHE A 1 113 ? 4.673 -5.170 -22.007 1.00 87.38 113 PHE A N 1
ATOM 904 C CA . PHE A 1 113 ? 5.065 -6.367 -22.758 1.00 87.38 113 PHE A CA 1
ATOM 905 C C . PHE A 1 113 ? 5.117 -6.115 -24.268 1.00 87.38 113 PHE A C 1
ATOM 907 O O . PHE A 1 113 ? 6.102 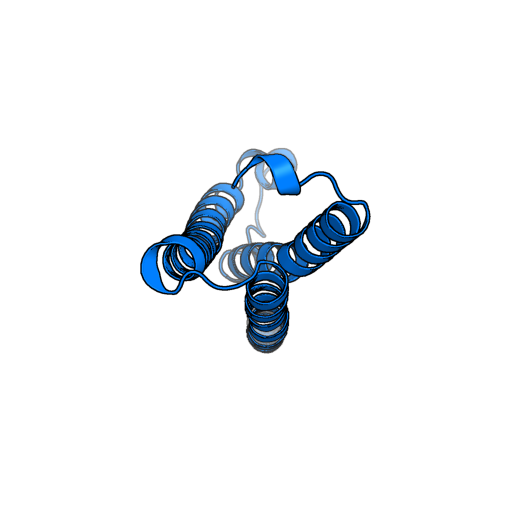-6.482 -24.894 1.00 87.38 113 PHE A O 1
ATOM 914 N N . ILE A 1 114 ? 4.122 -5.415 -24.826 1.00 89.81 114 ILE A N 1
ATOM 915 C CA . ILE A 1 114 ? 4.103 -5.051 -26.255 1.00 89.81 114 ILE A CA 1
ATOM 916 C C . ILE A 1 114 ? 5.303 -4.173 -26.637 1.00 89.81 114 ILE A C 1
ATOM 918 O O . ILE A 1 114 ? 5.780 -4.251 -27.757 1.00 89.81 114 ILE A O 1
ATOM 922 N N . ASN A 1 115 ? 5.783 -3.326 -25.723 1.00 83.31 115 ASN A N 1
ATOM 923 C CA . ASN A 1 115 ? 6.916 -2.437 -25.986 1.00 83.31 115 ASN A CA 1
ATOM 924 C C . ASN A 1 115 ? 8.289 -3.120 -25.833 1.00 83.31 115 ASN A C 1
ATOM 926 O O . ASN A 1 115 ? 9.300 -2.502 -26.165 1.00 83.31 115 ASN A O 1
ATOM 930 N N . ILE A 1 116 ? 8.341 -4.315 -25.232 1.00 80.31 116 ILE A N 1
ATOM 931 C CA . ILE A 1 116 ? 9.582 -5.069 -24.992 1.00 80.31 116 ILE A CA 1
ATOM 932 C C . ILE A 1 116 ? 9.823 -6.118 -26.095 1.00 80.31 116 ILE A C 1
ATOM 934 O O . ILE A 1 116 ? 10.984 -6.449 -26.339 1.00 80.31 116 ILE A O 1
ATOM 938 N N . GLU A 1 117 ? 8.764 -6.626 -26.740 1.00 59.19 117 GLU A N 1
ATOM 939 C CA . GLU A 1 117 ? 8.845 -7.410 -27.992 1.00 59.19 117 GLU A CA 1
ATOM 940 C C . GLU A 1 117 ? 9.189 -6.530 -29.204 1.00 59.19 117 GLU A C 1
ATOM 942 O O . GLU A 1 117 ? 9.994 -7.000 -30.042 1.00 59.19 117 GLU A O 1
#

Foldseek 3Di:
DVPVCPDPVNVVLVVVLVVLQVLLLVLLLLVLCLVDPPPDDPDPCCNPPVPCSVVVSVVVSCVVVVVLVVVLCCCCPPVVDDPVVNSVVSSVVSVVSNVVSVVVSVVSNVVSVVVVD

Organism: NCBI:txid1347392